Protein AF-A0AAP2HRG0-F1 (afdb_monomer)

Organism: NCBI:txid87883

Structure (mmCIF, N/CA/C/O backbone):
data_AF-A0AAP2HRG0-F1
#
_entry.id   AF-A0AAP2HRG0-F1
#
loop_
_atom_site.group_PDB
_atom_site.id
_atom_site.type_symbol
_atom_site.label_atom_id
_atom_site.label_alt_id
_atom_site.label_comp_id
_atom_site.label_asym_id
_atom_site.label_entity_id
_atom_site.label_seq_id
_atom_site.pdbx_PDB_ins_code
_atom_site.Cartn_x
_atom_site.Cartn_y
_atom_site.Cartn_z
_atom_site.occupancy
_atom_site.B_iso_or_equiv
_atom_site.auth_seq_id
_atom_site.auth_comp_id
_atom_site.auth_asym_id
_atom_site.auth_atom_id
_atom_site.pdbx_PDB_model_num
ATOM 1 N N . MET A 1 1 ? -60.049 24.034 20.991 1.00 39.41 1 MET A N 1
ATOM 2 C CA . MET A 1 1 ? -59.669 22.690 21.468 1.00 39.41 1 MET A CA 1
ATOM 3 C C . MET A 1 1 ? -58.256 22.408 21.000 1.00 39.41 1 MET A C 1
ATOM 5 O O . MET A 1 1 ? -57.971 22.574 19.823 1.00 39.41 1 MET A O 1
ATOM 9 N N . SER A 1 2 ? -57.393 22.103 21.963 1.00 47.28 2 SER A N 1
ATOM 10 C CA . SER A 1 2 ? -55.985 21.721 21.847 1.00 47.28 2 SER A CA 1
ATOM 11 C C . SER A 1 2 ? -55.749 20.594 20.835 1.00 47.28 2 SER A C 1
ATOM 13 O O . SER A 1 2 ? -56.636 19.774 20.650 1.00 47.28 2 SER A O 1
ATOM 15 N N . PHE A 1 3 ? -54.556 20.506 20.242 1.00 48.19 3 PHE A N 1
ATOM 16 C CA . PHE A 1 3 ? -53.562 19.482 20.596 1.00 48.19 3 PHE A CA 1
ATOM 17 C C . PHE A 1 3 ? -52.232 19.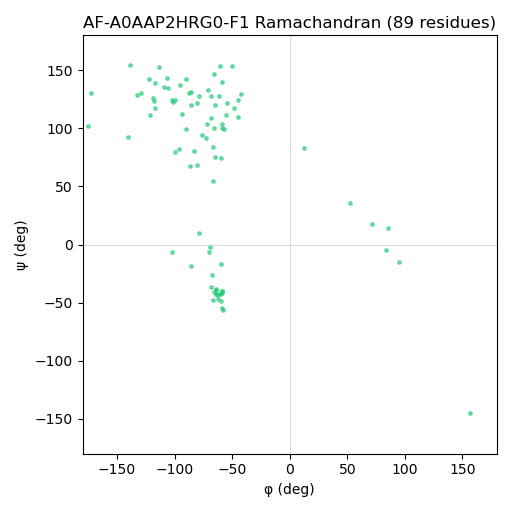751 19.873 1.00 48.19 3 PHE A C 1
ATOM 19 O O . PHE A 1 3 ? -52.173 20.002 18.674 1.00 48.19 3 PHE A O 1
ATOM 26 N N . GLN A 1 4 ? -51.173 19.732 20.676 1.00 50.19 4 GLN A N 1
ATOM 27 C CA . GLN A 1 4 ? -49.767 19.862 20.318 1.00 50.19 4 GLN A CA 1
ATOM 28 C C . GLN A 1 4 ? -49.311 18.750 19.362 1.00 50.19 4 GLN A C 1
ATOM 30 O O . GLN A 1 4 ? -49.780 17.618 19.483 1.00 50.19 4 GLN A O 1
ATOM 35 N N . LYS A 1 5 ? -48.278 19.020 18.557 1.00 54.34 5 LYS A N 1
ATOM 36 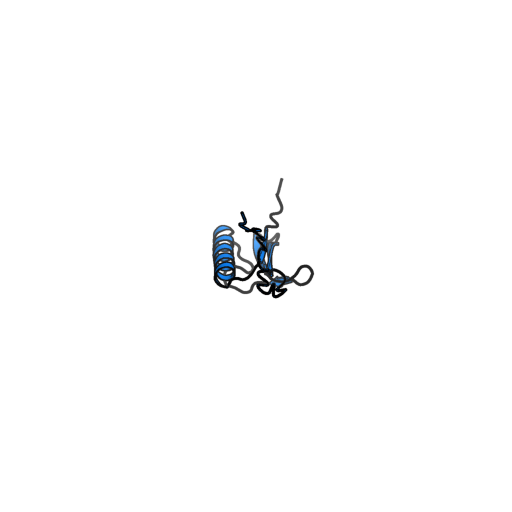C CA . LYS A 1 5 ? -46.968 18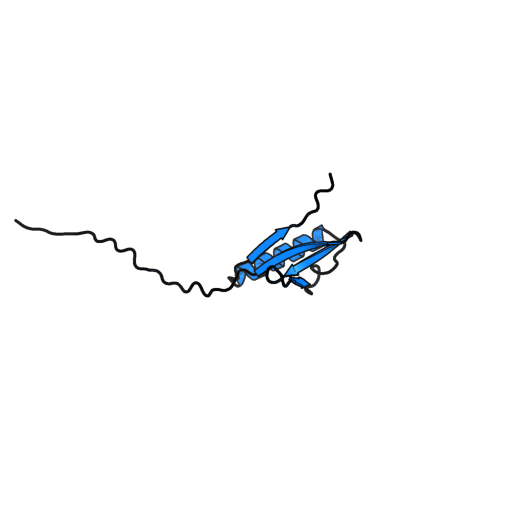.361 18.723 1.00 54.34 5 LYS A CA 1
ATOM 37 C C . LYS A 1 5 ? -45.940 18.939 17.755 1.00 54.34 5 LYS A C 1
ATOM 39 O O . LYS A 1 5 ? -45.894 18.626 16.572 1.00 54.34 5 LYS A O 1
ATOM 44 N N . GLU A 1 6 ? -45.109 19.786 18.337 1.00 53.09 6 GLU A N 1
ATOM 45 C CA . GLU A 1 6 ? -43.756 20.101 17.910 1.00 53.09 6 GLU A CA 1
ATOM 46 C C . GLU A 1 6 ? -42.992 18.793 17.641 1.00 53.09 6 GLU A C 1
ATOM 48 O O . GLU A 1 6 ? -42.827 17.966 18.540 1.00 53.09 6 GLU A O 1
ATOM 53 N N . VAL A 1 7 ? -42.555 18.569 16.400 1.00 58.03 7 VAL A N 1
ATOM 54 C CA . VAL A 1 7 ? -41.590 17.507 16.089 1.00 58.03 7 VAL A CA 1
ATOM 55 C C . VAL A 1 7 ? -40.230 18.170 15.973 1.00 58.03 7 VAL A C 1
ATOM 57 O O . VAL A 1 7 ? -39.721 18.469 14.896 1.00 58.03 7 VAL A O 1
ATOM 60 N N . ASN A 1 8 ? -39.666 18.416 17.148 1.00 50.09 8 ASN A N 1
ATOM 61 C CA . ASN A 1 8 ? -38.265 18.708 17.355 1.00 50.09 8 ASN A CA 1
ATOM 62 C C . ASN A 1 8 ? -37.470 17.439 17.005 1.00 50.09 8 ASN A C 1
ATOM 64 O O . ASN A 1 8 ? -37.181 16.607 17.865 1.00 50.09 8 ASN A O 1
ATOM 68 N N . ARG A 1 9 ? -37.173 17.226 15.716 1.00 46.53 9 ARG A N 1
ATOM 69 C CA . ARG A 1 9 ? -36.248 16.165 15.298 1.00 46.53 9 ARG A CA 1
ATOM 70 C C . ARG A 1 9 ? -34.822 16.675 15.484 1.00 46.53 9 ARG A C 1
ATOM 72 O O . ARG A 1 9 ? -34.100 16.927 14.528 1.00 46.53 9 ARG A O 1
ATOM 79 N N . SER A 1 10 ? -34.455 16.843 16.751 1.00 46.88 10 SER A N 1
ATOM 80 C CA . SER A 1 10 ? -33.068 16.879 17.191 1.00 46.88 10 SER A CA 1
ATOM 81 C C . SER A 1 10 ? -32.436 15.551 16.781 1.00 46.88 10 SER A C 1
ATOM 83 O O . SER A 1 10 ? -32.673 14.520 17.414 1.00 46.88 10 SER A O 1
ATOM 85 N N . TYR A 1 11 ? -31.687 15.545 15.680 1.00 53.50 11 TYR A N 1
ATOM 86 C CA . TYR A 1 11 ? -30.765 14.452 15.408 1.00 53.50 11 TYR A CA 1
ATOM 87 C C . TYR A 1 11 ? -29.701 14.525 16.500 1.00 53.50 11 TYR A C 1
ATOM 89 O O . TYR A 1 11 ? -28.848 15.407 16.493 1.00 53.50 11 TYR A O 1
ATOM 97 N N . ARG A 1 12 ? -29.859 13.655 17.504 1.00 48.38 12 ARG A N 1
ATOM 98 C CA . ARG A 1 12 ? -28.873 13.400 18.552 1.00 48.38 12 ARG A CA 1
ATOM 99 C C . ARG A 1 12 ? -27.504 13.256 17.903 1.00 48.38 12 ARG A C 1
ATOM 101 O O . ARG A 1 12 ? -27.334 12.400 17.038 1.00 48.38 12 ARG A O 1
ATOM 108 N N . SER A 1 13 ? -26.574 14.078 18.369 1.00 53.69 13 SER A N 1
ATOM 109 C CA . SER A 1 13 ? -25.141 13.936 18.190 1.00 53.69 13 SER A CA 1
ATOM 110 C C . SER A 1 13 ? -24.738 12.486 18.439 1.00 53.69 13 SER A C 1
ATOM 112 O O . SER A 1 13 ? -24.790 12.001 19.567 1.00 53.69 13 SER A O 1
ATOM 114 N N . THR A 1 14 ? -24.363 11.775 17.382 1.00 55.81 14 THR A N 1
ATOM 115 C CA . THR A 1 14 ? -23.477 10.623 17.508 1.00 55.81 14 THR A CA 1
ATOM 116 C C . THR A 1 14 ? -22.065 11.176 17.542 1.00 55.81 14 THR A C 1
ATOM 118 O O . THR A 1 14 ? -21.371 11.245 16.532 1.00 55.81 14 THR A O 1
ATOM 121 N N . GLU A 1 15 ? -21.689 11.637 18.730 1.00 58.28 15 GLU A N 1
ATOM 122 C CA . GLU A 1 15 ? -20.313 11.651 19.204 1.00 58.28 15 GLU A CA 1
ATOM 123 C C . GLU A 1 15 ? -19.810 10.198 19.228 1.00 58.28 15 GLU A C 1
ATOM 125 O O . GLU A 1 15 ? -19.718 9.567 20.275 1.00 58.28 15 GLU A O 1
ATOM 130 N N . GLU A 1 16 ? -19.532 9.631 18.058 1.00 55.34 16 GLU A N 1
ATOM 131 C CA . GLU A 1 16 ? -18.731 8.417 17.941 1.00 55.34 16 GLU A CA 1
ATOM 132 C C . GLU A 1 16 ? -17.316 8.892 17.658 1.00 55.34 16 GLU A C 1
ATOM 134 O O . GLU A 1 16 ? -16.924 9.048 16.509 1.00 55.34 16 GLU A O 1
ATOM 139 N N . ILE A 1 17 ? -16.633 9.253 18.747 1.00 57.38 17 ILE A N 1
ATOM 140 C CA . ILE A 1 17 ? -15.180 9.284 18.927 1.00 57.38 17 ILE A CA 1
ATOM 141 C C . ILE A 1 17 ? -14.440 9.122 17.593 1.00 57.38 17 ILE A C 1
ATOM 143 O O . ILE A 1 17 ? -13.982 8.032 17.244 1.00 57.38 17 ILE A O 1
ATOM 147 N N . GLU A 1 18 ? -14.291 10.227 16.862 1.00 55.12 18 GLU A N 1
ATOM 148 C CA . GLU A 1 18 ? -13.213 10.385 15.895 1.00 55.12 18 GLU A CA 1
ATOM 149 C C . GLU A 1 18 ? -11.928 10.384 16.722 1.00 55.12 18 GLU A C 1
ATOM 151 O O . GLU A 1 18 ? -11.343 11.418 17.043 1.00 55.12 18 GLU A O 1
ATOM 156 N N . SER A 1 19 ? -11.527 9.197 17.177 1.00 49.19 19 SER A N 1
ATOM 157 C CA . SER A 1 19 ? -10.181 8.973 17.651 1.00 49.19 19 SER A CA 1
ATOM 158 C C . SER A 1 19 ? -9.342 9.401 16.466 1.00 49.19 19 SER A C 1
ATOM 160 O O . SER A 1 19 ? -9.463 8.799 15.401 1.00 49.19 19 SER A O 1
ATOM 162 N N . ALA A 1 20 ? -8.619 10.510 16.615 1.00 54.44 20 ALA A N 1
ATOM 163 C CA . ALA A 1 20 ? -7.817 11.160 15.589 1.00 54.44 20 ALA A CA 1
ATOM 164 C C . ALA A 1 20 ? -6.628 10.268 15.187 1.00 54.44 20 ALA A C 1
ATOM 166 O O . ALA A 1 20 ? -5.462 10.645 15.279 1.00 54.44 20 ALA A O 1
ATOM 167 N N . HIS A 1 21 ? -6.920 9.035 14.790 1.00 59.78 21 HIS A N 1
ATOM 168 C CA . HIS A 1 21 ? -6.037 8.157 14.077 1.00 59.78 21 HIS A CA 1
ATOM 169 C C . HIS A 1 21 ? -5.975 8.732 12.676 1.00 59.78 21 HIS A C 1
ATOM 171 O O . HIS A 1 21 ? -6.820 8.461 11.826 1.00 59.78 21 HIS A O 1
ATOM 177 N N . GLU A 1 22 ? -4.981 9.596 12.480 1.00 74.81 22 GLU A N 1
ATOM 178 C CA . GLU A 1 22 ? -4.548 9.995 11.150 1.00 74.81 22 GLU A CA 1
ATOM 179 C C . GLU A 1 22 ? -4.513 8.744 10.263 1.00 74.81 22 GLU A C 1
ATOM 181 O O . GLU A 1 22 ? -3.954 7.722 10.690 1.00 74.81 22 GLU A O 1
ATOM 186 N N . PRO A 1 23 ? -5.134 8.789 9.073 1.00 82.44 23 PRO A N 1
ATOM 187 C CA . PRO A 1 23 ? -5.216 7.616 8.228 1.00 82.44 23 PRO A CA 1
ATOM 188 C C . PRO A 1 23 ? -3.804 7.130 7.902 1.00 82.44 23 PRO A C 1
ATOM 190 O O . PRO A 1 23 ? -2.899 7.929 7.661 1.00 82.44 23 PRO A O 1
ATOM 193 N N . LEU A 1 24 ? -3.598 5.816 7.896 1.00 86.94 24 LEU A N 1
ATOM 194 C CA . LEU A 1 24 ? -2.319 5.244 7.495 1.00 86.94 24 LEU A CA 1
ATOM 195 C C . LEU A 1 24 ? -2.093 5.557 6.014 1.00 86.94 24 LEU A C 1
ATOM 197 O O . LEU A 1 24 ? -2.878 5.152 5.159 1.00 86.94 24 LEU A O 1
ATOM 201 N N . HIS A 1 25 ? -1.025 6.272 5.688 1.00 89.81 25 HIS A N 1
ATOM 202 C CA . HIS A 1 25 ? -0.684 6.525 4.300 1.00 89.81 25 HIS A CA 1
ATOM 203 C C . HIS A 1 25 ? 0.136 5.363 3.757 1.00 89.81 25 HIS A C 1
ATOM 205 O O . HIS A 1 25 ? 1.124 4.943 4.358 1.00 89.81 25 HIS A O 1
ATOM 211 N N . LEU A 1 26 ? -0.272 4.873 2.595 1.00 89.88 26 LEU A N 1
ATOM 212 C CA . LEU A 1 26 ? 0.365 3.799 1.855 1.00 89.88 26 LEU A CA 1
ATOM 213 C C . LEU A 1 26 ? 0.803 4.351 0.506 1.00 89.88 26 LEU A C 1
ATOM 215 O O . LEU A 1 26 ? -0.004 4.930 -0.218 1.00 89.88 26 LEU A O 1
ATOM 219 N N . GLN A 1 27 ? 2.076 4.185 0.174 1.00 90.06 27 GLN A N 1
ATOM 220 C CA . GLN A 1 27 ? 2.659 4.682 -1.065 1.00 90.06 27 GLN A CA 1
ATOM 221 C C . GLN A 1 27 ? 3.424 3.573 -1.777 1.00 90.06 27 GLN A C 1
ATOM 223 O O . GLN A 1 27 ? 4.268 2.914 -1.174 1.00 90.06 27 GLN A O 1
ATOM 228 N N . VAL A 1 28 ? 3.158 3.391 -3.069 1.00 89.06 28 VAL A N 1
ATOM 229 C CA . VAL A 1 28 ? 3.949 2.494 -3.919 1.00 89.06 28 VAL A CA 1
ATOM 230 C C . VAL A 1 28 ? 5.162 3.245 -4.459 1.00 89.06 28 VAL A C 1
ATOM 232 O O . VAL A 1 28 ? 5.025 4.239 -5.160 1.00 89.06 28 VAL A O 1
ATOM 235 N N . ASP A 1 29 ? 6.355 2.759 -4.142 1.00 86.12 29 ASP A N 1
ATOM 236 C CA . ASP A 1 29 ? 7.625 3.234 -4.679 1.00 86.12 29 ASP A CA 1
ATOM 237 C C . ASP A 1 29 ? 8.096 2.263 -5.764 1.00 86.12 29 ASP A C 1
ATOM 239 O O . ASP A 1 29 ? 8.244 1.061 -5.522 1.00 86.12 29 ASP A O 1
ATOM 243 N N . TRP A 1 30 ? 8.313 2.780 -6.970 1.00 83.81 30 TRP A N 1
ATOM 244 C CA . TRP A 1 30 ? 8.926 2.020 -8.050 1.00 83.81 30 TRP A CA 1
ATOM 245 C C . TRP A 1 30 ? 10.390 2.418 -8.199 1.00 83.81 30 TRP A C 1
ATOM 247 O O . TRP A 1 30 ? 10.724 3.585 -8.410 1.00 83.81 30 TRP A O 1
ATOM 257 N N . HIS A 1 31 ? 11.273 1.429 -8.123 1.00 81.31 31 HIS A N 1
ATOM 258 C CA . HIS A 1 31 ? 12.699 1.618 -8.321 1.00 81.31 31 HIS A CA 1
ATOM 259 C C . HIS A 1 31 ? 13.063 1.423 -9.802 1.00 81.31 31 HIS A C 1
ATOM 261 O O . HIS A 1 31 ? 12.583 0.472 -10.424 1.00 81.31 31 HIS A O 1
ATOM 267 N N . PRO A 1 32 ? 14.006 2.212 -10.357 1.00 78.62 32 PRO A N 1
ATOM 268 C CA . PRO A 1 32 ? 14.467 2.069 -11.745 1.00 78.62 32 PRO A CA 1
ATOM 269 C C . PRO A 1 32 ? 15.078 0.691 -12.047 1.00 78.62 32 PRO A C 1
ATOM 271 O O . PRO A 1 32 ? 15.180 0.291 -13.202 1.00 78.62 32 PRO A O 1
ATOM 274 N N . SER A 1 33 ? 15.437 -0.060 -11.007 1.00 78.31 33 SER A N 1
ATOM 275 C CA . SER A 1 33 ? 15.857 -1.461 -11.065 1.00 78.31 33 SER A CA 1
ATOM 276 C C . SER A 1 33 ? 14.727 -2.442 -11.419 1.00 78.31 33 SER A C 1
ATOM 278 O O . SER A 1 33 ? 14.979 -3.642 -11.465 1.00 78.31 33 SER A O 1
ATOM 280 N N . GLY A 1 34 ? 13.489 -1.965 -11.604 1.00 78.38 34 GLY A N 1
ATOM 281 C CA . GLY A 1 34 ? 12.312 -2.786 -11.907 1.00 78.38 34 GLY A CA 1
ATOM 282 C C . GLY A 1 34 ? 11.607 -3.370 -10.681 1.00 78.38 34 GLY A C 1
ATOM 283 O O . GLY A 1 34 ? 10.801 -4.277 -10.834 1.00 78.38 34 GLY A O 1
ATOM 284 N N . ARG A 1 35 ? 11.903 -2.876 -9.472 1.00 84.00 35 ARG A N 1
ATOM 285 C CA . ARG A 1 35 ? 11.341 -3.403 -8.217 1.00 84.00 35 ARG A CA 1
ATOM 286 C C . ARG A 1 35 ? 10.292 -2.469 -7.632 1.00 84.00 35 ARG A C 1
ATOM 288 O O . ARG A 1 35 ? 10.475 -1.255 -7.659 1.00 84.00 35 ARG A O 1
ATOM 295 N N . TYR A 1 36 ? 9.254 -3.047 -7.045 1.00 85.25 36 TYR A N 1
ATOM 296 C CA . TYR A 1 36 ? 8.174 -2.362 -6.349 1.00 85.25 36 TYR A CA 1
ATOM 297 C C . TYR A 1 36 ? 8.315 -2.528 -4.838 1.00 85.25 36 TYR A C 1
ATOM 299 O O . TYR A 1 36 ? 8.560 -3.629 -4.335 1.00 85.25 36 TYR A O 1
ATOM 307 N N . THR A 1 37 ? 8.137 -1.430 -4.113 1.00 88.19 37 THR A N 1
ATOM 308 C CA . THR A 1 37 ? 8.169 -1.400 -2.652 1.00 88.19 37 THR A CA 1
ATOM 309 C C . THR A 1 37 ? 6.972 -0.612 -2.145 1.00 88.19 37 THR A C 1
ATOM 311 O O . THR A 1 37 ? 6.740 0.515 -2.567 1.00 88.19 37 THR A O 1
ATOM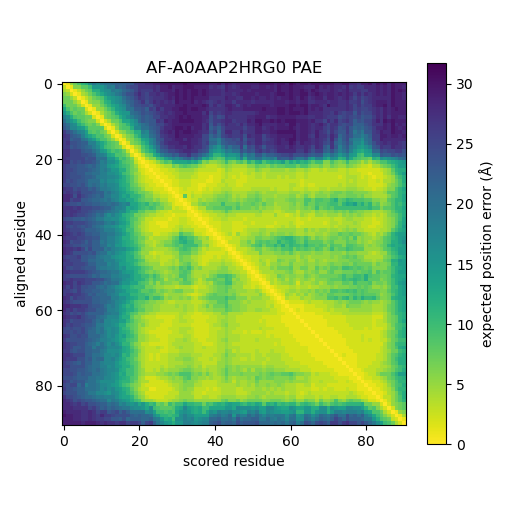 314 N N . LEU A 1 38 ? 6.211 -1.179 -1.218 1.00 89.00 38 LEU A N 1
ATOM 315 C CA . LEU A 1 38 ? 5.162 -0.471 -0.505 1.00 89.00 38 LEU A CA 1
ATOM 316 C C . LEU A 1 38 ? 5.779 0.210 0.716 1.00 89.00 38 LEU A C 1
ATOM 318 O O . LEU A 1 38 ? 6.491 -0.411 1.506 1.00 89.00 38 LEU A O 1
ATOM 322 N N . LYS A 1 39 ? 5.485 1.490 0.883 1.00 89.69 39 LYS A N 1
ATOM 323 C CA . LYS A 1 39 ? 5.826 2.277 2.063 1.00 89.69 39 LYS A CA 1
ATOM 324 C C . LYS A 1 39 ? 4.553 2.564 2.839 1.00 89.69 39 LYS A C 1
ATOM 326 O O . LYS A 1 39 ? 3.548 2.943 2.247 1.00 89.69 39 LYS A O 1
ATOM 331 N N . GLU A 1 40 ? 4.602 2.411 4.153 1.00 89.44 40 GLU A N 1
ATOM 332 C CA . GLU A 1 40 ? 3.503 2.737 5.058 1.00 89.44 40 GLU A CA 1
ATOM 333 C C . GLU A 1 40 ? 3.953 3.761 6.102 1.00 89.44 40 GLU A C 1
ATOM 335 O O . GLU A 1 40 ? 5.097 3.747 6.566 1.00 89.44 40 GLU A O 1
ATOM 340 N N . GLY A 1 41 ? 3.079 4.697 6.462 1.00 86.88 41 GLY A N 1
ATOM 341 C CA . GLY A 1 41 ? 3.390 5.688 7.484 1.00 86.88 41 GLY A CA 1
ATOM 342 C C . GLY A 1 41 ? 2.560 6.953 7.375 1.00 86.88 41 GLY A C 1
ATOM 343 O O . GLY A 1 41 ? 1.383 6.919 7.030 1.00 86.88 41 GLY A O 1
ATOM 344 N N . LYS A 1 42 ? 3.186 8.080 7.710 1.00 82.06 42 LYS A N 1
ATOM 345 C CA . LYS A 1 42 ? 2.586 9.414 7.615 1.00 82.06 42 LYS A CA 1
ATOM 346 C C . LYS A 1 42 ? 3.312 10.221 6.541 1.00 82.06 42 LYS A C 1
ATOM 348 O O . LYS A 1 42 ? 4.504 9.992 6.319 1.00 82.06 42 LYS A O 1
ATOM 353 N N . PRO A 1 43 ? 2.656 11.199 5.901 1.00 75.94 43 PRO A N 1
ATOM 354 C CA . PRO A 1 43 ? 3.334 12.124 5.003 1.00 75.94 43 PRO A CA 1
ATOM 355 C C . PRO A 1 43 ? 4.509 12.789 5.735 1.00 75.94 43 PRO A C 1
ATOM 357 O O . PRO A 1 43 ? 4.348 13.380 6.798 1.00 75.94 43 PRO A O 1
ATOM 360 N N . GLY A 1 44 ? 5.718 12.630 5.192 1.00 78.38 44 GLY A N 1
ATOM 361 C CA . GLY A 1 44 ? 6.966 13.110 5.802 1.00 78.38 44 GLY A CA 1
ATOM 362 C C . GLY A 1 44 ? 7.719 12.072 6.643 1.00 78.38 44 GLY A C 1
ATOM 363 O O . GLY A 1 44 ? 8.907 12.255 6.899 1.00 78.38 44 GLY A O 1
ATOM 364 N N . ARG A 1 45 ? 7.087 10.950 7.015 1.00 81.19 45 ARG A N 1
ATOM 365 C CA . ARG A 1 45 ? 7.742 9.808 7.665 1.00 81.19 45 ARG A CA 1
ATOM 366 C C . ARG A 1 45 ? 7.193 8.489 7.128 1.00 81.19 45 ARG A C 1
ATOM 368 O O . ARG A 1 45 ? 6.230 7.927 7.651 1.00 81.19 45 ARG A O 1
ATOM 375 N N . TRP A 1 46 ? 7.872 7.993 6.105 1.00 85.00 46 TRP A N 1
ATOM 376 C CA . TRP A 1 46 ? 7.585 6.723 5.453 1.00 85.00 46 TRP A CA 1
ATOM 377 C C . TRP A 1 46 ? 8.456 5.614 6.037 1.00 85.00 46 TRP A C 1
ATOM 379 O O . TRP A 1 46 ? 9.648 5.825 6.264 1.00 85.00 46 TRP A O 1
ATOM 389 N N . SER A 1 47 ? 7.865 4.446 6.273 1.00 85.88 47 SER A N 1
ATOM 390 C CA . SER A 1 47 ? 8.582 3.222 6.634 1.00 85.88 47 SER A CA 1
ATOM 391 C C . SER A 1 47 ? 8.373 2.182 5.544 1.00 85.88 47 SER A C 1
ATOM 393 O O . SER A 1 47 ? 7.270 2.043 5.021 1.00 85.88 47 SER A O 1
ATOM 395 N N . ASP A 1 48 ? 9.421 1.444 5.197 1.00 84.88 48 ASP A N 1
ATOM 396 C CA . ASP A 1 48 ? 9.311 0.365 4.218 1.00 84.88 48 ASP A CA 1
ATOM 397 C C . ASP A 1 48 ? 8.469 -0.770 4.815 1.00 84.88 48 ASP A C 1
ATOM 399 O O . ASP A 1 48 ? 8.758 -1.257 5.915 1.00 84.88 48 ASP A O 1
ATOM 403 N N . CYS A 1 49 ? 7.438 -1.206 4.093 1.00 82.06 49 CYS A N 1
ATOM 404 C CA . CYS A 1 49 ? 6.615 -2.330 4.511 1.00 82.06 49 CYS A CA 1
ATOM 405 C C . CYS A 1 49 ? 7.435 -3.613 4.335 1.00 82.06 49 CYS A C 1
ATOM 407 O O . CYS A 1 49 ? 7.641 -4.087 3.220 1.00 82.06 49 CYS A O 1
ATOM 409 N N . ARG A 1 50 ? 7.943 -4.177 5.437 1.00 79.00 50 ARG A N 1
ATOM 410 C CA . ARG A 1 50 ? 8.773 -5.401 5.418 1.00 79.00 50 ARG A CA 1
ATOM 411 C C . ARG A 1 50 ? 7.966 -6.693 5.263 1.00 79.00 50 ARG A C 1
ATOM 413 O O . ARG A 1 50 ? 8.512 -7.780 5.444 1.00 79.00 50 ARG A O 1
ATOM 420 N N . GLU A 1 51 ? 6.676 -6.586 4.970 1.00 79.81 51 GLU A N 1
ATOM 421 C CA . GLU A 1 51 ? 5.823 -7.740 4.712 1.00 79.81 51 GLU A CA 1
ATOM 422 C C . GLU A 1 51 ? 6.263 -8.450 3.418 1.00 79.81 51 GLU A C 1
ATOM 424 O O . GLU A 1 51 ? 6.750 -7.831 2.465 1.00 79.81 51 GLU A O 1
ATOM 429 N N . ALA A 1 52 ? 6.121 -9.775 3.385 1.00 76.19 52 ALA A N 1
ATOM 430 C CA . ALA A 1 52 ? 6.572 -10.576 2.253 1.00 76.19 52 ALA A CA 1
ATOM 431 C C . ALA A 1 52 ? 5.826 -10.183 0.965 1.00 76.19 52 ALA A C 1
ATOM 433 O O . ALA A 1 52 ? 4.599 -10.155 0.929 1.00 76.19 52 ALA A O 1
ATOM 434 N N . GLY A 1 53 ? 6.576 -9.885 -0.100 1.00 76.81 53 GLY A N 1
ATOM 435 C CA . GLY A 1 53 ? 6.021 -9.461 -1.390 1.00 76.81 53 GLY A CA 1
ATOM 436 C C . GLY A 1 53 ? 5.681 -7.969 -1.493 1.00 76.81 53 GLY A C 1
ATOM 437 O O . GLY A 1 53 ? 5.349 -7.522 -2.588 1.00 76.81 53 GLY A O 1
ATOM 438 N N . LEU A 1 54 ? 5.815 -7.202 -0.402 1.00 81.56 54 LEU A N 1
ATOM 439 C CA . LEU A 1 54 ? 5.630 -5.744 -0.364 1.00 81.56 54 LEU A CA 1
ATOM 440 C C . LEU A 1 54 ? 6.947 -4.962 -0.344 1.00 81.56 54 LEU A C 1
ATOM 442 O O . LEU A 1 54 ? 6.931 -3.743 -0.476 1.00 81.56 54 LEU A O 1
ATOM 446 N N . PHE A 1 55 ? 8.087 -5.644 -0.238 1.00 84.06 55 PHE A N 1
ATOM 447 C CA . PHE A 1 55 ? 9.409 -5.030 -0.271 1.00 84.06 55 PHE A CA 1
ATOM 448 C C . PHE A 1 55 ? 10.230 -5.541 -1.451 1.00 84.06 55 PHE A C 1
ATOM 450 O O . PHE A 1 55 ? 10.484 -6.743 -1.548 1.00 84.06 55 PHE A O 1
ATOM 457 N N . ALA A 1 56 ? 10.696 -4.622 -2.303 1.00 77.94 56 ALA A N 1
ATOM 458 C CA . ALA A 1 56 ? 11.626 -4.895 -3.395 1.00 77.94 56 ALA A CA 1
ATOM 459 C C . ALA A 1 56 ? 11.194 -6.043 -4.337 1.00 77.94 56 ALA A C 1
ATOM 461 O O . ALA A 1 56 ? 12.045 -6.782 -4.836 1.00 77.94 56 ALA A O 1
ATOM 462 N N . ASN A 1 57 ? 9.890 -6.181 -4.585 1.00 80.62 57 ASN A N 1
ATOM 463 C CA . ASN A 1 57 ? 9.322 -7.240 -5.415 1.00 80.62 57 ASN A CA 1
ATOM 464 C C . ASN A 1 57 ? 9.500 -6.910 -6.905 1.00 80.62 57 ASN A C 1
ATOM 466 O O . ASN A 1 57 ? 9.165 -5.804 -7.325 1.00 80.62 57 ASN A O 1
ATOM 470 N N . ASP A 1 58 ? 10.053 -7.825 -7.699 1.00 82.38 58 ASP A N 1
ATOM 471 C CA . ASP A 1 58 ? 10.241 -7.627 -9.142 1.00 82.38 58 ASP A CA 1
ATOM 472 C C . ASP A 1 58 ? 9.011 -8.017 -9.977 1.00 82.38 58 ASP A C 1
ATOM 474 O O . ASP A 1 58 ? 8.853 -7.529 -11.097 1.00 82.38 58 ASP A O 1
ATOM 478 N N . ASP A 1 59 ? 8.090 -8.810 -9.420 1.00 84.88 59 ASP A N 1
ATOM 479 C CA . ASP A 1 59 ? 6.840 -9.158 -10.088 1.00 84.88 59 ASP A CA 1
ATOM 480 C C . ASP A 1 59 ? 5.715 -8.194 -9.685 1.00 84.88 59 ASP A C 1
ATOM 482 O O . ASP A 1 59 ? 5.229 -8.169 -8.548 1.00 84.88 59 ASP A O 1
ATOM 486 N N . LYS A 1 60 ? 5.267 -7.388 -10.654 1.00 82.81 60 LYS A N 1
ATOM 487 C CA . LYS A 1 60 ? 4.182 -6.417 -10.460 1.00 82.81 60 LYS A CA 1
ATOM 488 C C . LYS A 1 60 ? 2.881 -7.103 -10.017 1.00 82.81 60 LYS A C 1
ATOM 490 O O . LYS A 1 60 ? 2.163 -6.570 -9.174 1.00 82.81 60 LYS A O 1
ATOM 495 N N . GLY A 1 61 ? 2.546 -8.262 -10.583 1.00 85.19 61 GLY A N 1
ATOM 496 C CA . GLY A 1 61 ? 1.292 -8.960 -10.294 1.00 85.19 61 GLY A CA 1
ATOM 497 C C . GLY A 1 61 ? 1.232 -9.472 -8.855 1.00 85.19 61 GLY A C 1
ATOM 498 O O . GLY A 1 61 ? 0.246 -9.240 -8.153 1.00 85.19 61 GLY A O 1
ATOM 499 N N . GLU A 1 62 ? 2.298 -10.124 -8.404 1.00 86.62 62 GLU A N 1
ATOM 500 C CA . GLU A 1 62 ? 2.505 -10.580 -7.029 1.00 86.62 62 GLU A CA 1
ATOM 501 C C . GLU A 1 62 ? 2.515 -9.398 -6.056 1.00 86.62 62 GLU A C 1
ATOM 503 O O . GLU A 1 62 ? 1.857 -9.462 -5.015 1.00 86.62 62 GLU A O 1
ATOM 508 N N . PHE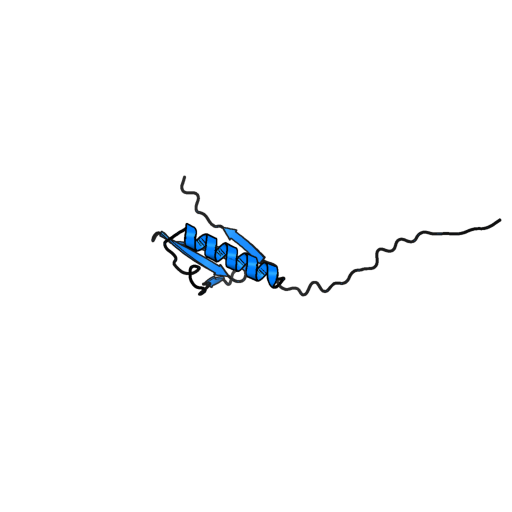 A 1 63 ? 3.180 -8.294 -6.418 1.00 88.00 63 PHE A N 1
ATOM 509 C CA . PHE A 1 63 ? 3.215 -7.081 -5.604 1.00 88.00 63 PHE A CA 1
ATOM 510 C C . PHE A 1 63 ? 1.810 -6.531 -5.343 1.00 88.00 63 PHE A C 1
ATOM 512 O O . PHE A 1 63 ? 1.396 -6.434 -4.190 1.00 88.00 63 PHE A O 1
ATOM 519 N N . TYR A 1 64 ? 1.018 -6.238 -6.382 1.00 87.75 64 TYR A N 1
ATOM 520 C CA . TYR A 1 64 ? -0.329 -5.687 -6.171 1.00 87.75 64 TYR A CA 1
ATOM 521 C C . TYR A 1 64 ? -1.291 -6.690 -5.524 1.00 87.75 64 TYR A C 1
ATOM 523 O O . TYR A 1 64 ? -2.207 -6.281 -4.811 1.00 87.75 64 TYR A O 1
ATOM 531 N N . ARG A 1 65 ? -1.082 -8.003 -5.697 1.00 89.81 65 AR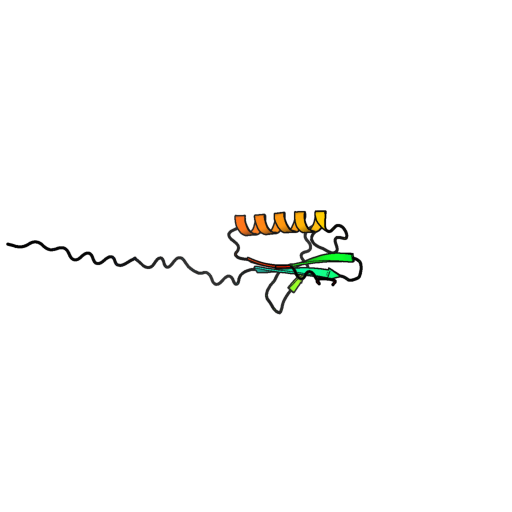G A N 1
ATOM 532 C CA . ARG A 1 65 ? -1.819 -9.022 -4.931 1.00 89.81 65 ARG A CA 1
ATOM 533 C C . ARG A 1 65 ? -1.508 -8.941 -3.439 1.00 89.81 65 ARG A C 1
ATOM 535 O O . ARG A 1 65 ? -2.430 -9.043 -2.630 1.00 89.81 65 ARG A O 1
ATOM 542 N N . ALA A 1 66 ? -0.241 -8.763 -3.072 1.00 88.75 66 ALA A N 1
ATOM 543 C CA . ALA A 1 66 ? 0.158 -8.551 -1.685 1.00 88.75 66 ALA A CA 1
ATOM 544 C C . ALA A 1 66 ? -0.392 -7.218 -1.148 1.00 88.75 66 ALA A C 1
ATOM 546 O O . ALA A 1 66 ? -0.944 -7.191 -0.050 1.00 88.75 66 ALA A O 1
ATOM 547 N N . VAL A 1 67 ? -0.365 -6.145 -1.952 1.00 89.75 67 VAL A N 1
ATOM 548 C CA . VAL A 1 67 ? -0.945 -4.842 -1.577 1.00 89.75 67 VAL A CA 1
ATOM 549 C C . VAL A 1 67 ? -2.437 -4.988 -1.305 1.00 89.75 67 VAL A C 1
ATOM 551 O O . VAL A 1 67 ? -2.907 -4.580 -0.250 1.00 89.75 67 VAL A O 1
ATOM 554 N N . ALA A 1 68 ? -3.188 -5.632 -2.201 1.00 89.62 68 ALA A N 1
ATOM 555 C CA . ALA A 1 68 ? -4.620 -5.844 -2.020 1.00 89.62 68 ALA A CA 1
ATOM 556 C C . ALA A 1 68 ? -4.937 -6.626 -0.733 1.00 89.62 68 ALA A C 1
ATOM 558 O O . ALA A 1 68 ? -5.880 -6.278 -0.025 1.00 89.62 68 ALA A O 1
ATOM 559 N N . LYS A 1 69 ? -4.131 -7.643 -0.392 1.00 90.75 69 LYS A N 1
ATOM 560 C CA 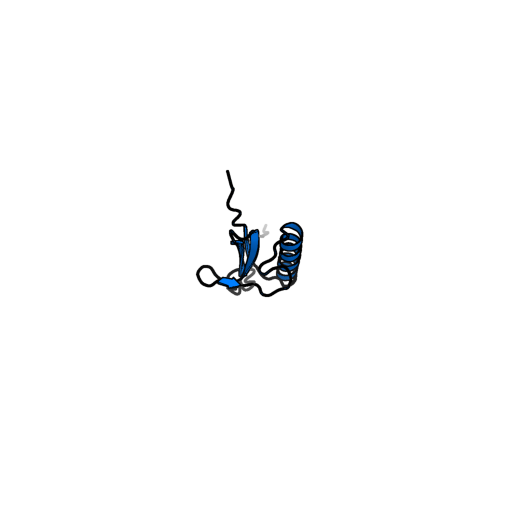. LYS A 1 69 ? -4.262 -8.372 0.882 1.00 90.75 69 LYS A CA 1
ATOM 561 C C . LYS A 1 69 ? -4.009 -7.466 2.086 1.00 90.75 69 LYS A C 1
ATOM 563 O O . LYS A 1 69 ? -4.784 -7.518 3.036 1.00 90.75 69 LYS A O 1
ATOM 568 N N . ARG A 1 70 ? -2.979 -6.617 2.030 1.00 88.31 70 ARG A N 1
ATOM 569 C CA . ARG A 1 70 ? -2.668 -5.644 3.085 1.00 88.31 70 ARG A CA 1
ATOM 570 C C . ARG A 1 70 ? -3.801 -4.635 3.274 1.00 88.31 70 ARG A C 1
ATOM 572 O O . ARG A 1 70 ? -4.243 -4.430 4.397 1.00 88.31 70 ARG A O 1
ATOM 579 N N . LEU A 1 71 ? -4.320 -4.064 2.184 1.00 88.75 71 LEU A N 1
ATOM 580 C CA . LEU A 1 71 ? -5.460 -3.137 2.214 1.00 88.75 71 LEU A CA 1
ATOM 581 C C . LEU A 1 71 ? -6.717 -3.798 2.792 1.00 88.75 71 LEU A C 1
ATOM 583 O O . LEU A 1 71 ? -7.411 -3.198 3.608 1.00 88.75 71 LEU A O 1
ATOM 587 N N . ALA A 1 72 ? -6.995 -5.044 2.399 1.00 90.62 72 ALA A N 1
ATOM 588 C CA . ALA A 1 72 ? -8.112 -5.809 2.943 1.00 90.62 72 ALA A CA 1
ATOM 589 C C . ALA A 1 72 ? -7.941 -6.097 4.444 1.00 90.62 72 ALA A C 1
ATOM 591 O O . ALA A 1 72 ? -8.922 -6.035 5.180 1.00 90.62 72 ALA A O 1
ATOM 592 N N . GLY A 1 73 ? -6.712 -6.377 4.896 1.00 89.38 73 GLY A N 1
ATOM 593 C CA . GLY A 1 73 ? -6.375 -6.522 6.314 1.00 89.38 73 GLY A CA 1
ATOM 594 C C . GLY A 1 73 ? -6.687 -5.251 7.098 1.00 89.38 73 GLY A C 1
ATOM 595 O O . GLY A 1 73 ? -7.516 -5.284 8.002 1.00 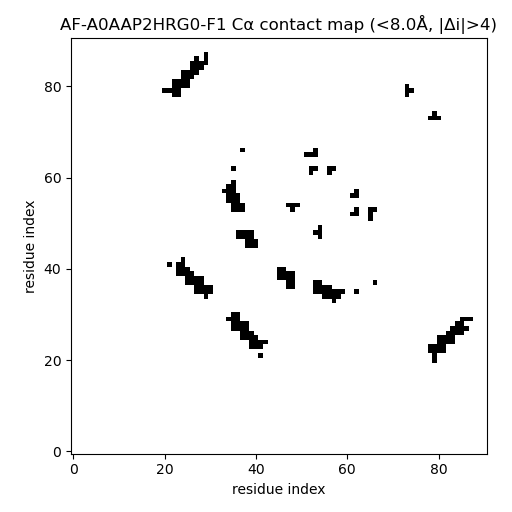89.38 73 GLY A O 1
ATOM 596 N N . LEU A 1 74 ? -6.146 -4.116 6.650 1.00 87.62 74 LEU A N 1
ATOM 597 C CA . LEU A 1 74 ? -6.369 -2.813 7.283 1.00 87.62 74 LEU A CA 1
ATOM 598 C C . LEU A 1 74 ? -7.855 -2.431 7.329 1.00 87.62 74 LEU A C 1
ATOM 600 O O . LEU A 1 74 ? -8.340 -1.951 8.351 1.00 87.62 74 LEU A O 1
ATOM 604 N N . ALA A 1 75 ? -8.598 -2.688 6.249 1.00 86.75 75 ALA A N 1
ATOM 605 C CA . ALA A 1 75 ? -10.039 -2.449 6.208 1.00 86.75 75 ALA A CA 1
ATOM 606 C C . ALA A 1 75 ? -10.808 -3.333 7.206 1.00 86.75 75 ALA A C 1
ATOM 608 O O . ALA A 1 75 ? -11.756 -2.867 7.834 1.00 86.75 75 ALA A O 1
ATOM 609 N N . ASN A 1 76 ? -10.404 -4.597 7.368 1.00 89.44 76 ASN A N 1
ATOM 610 C CA . ASN A 1 76 ? -11.004 -5.525 8.332 1.00 89.44 76 ASN A CA 1
ATOM 611 C C . ASN A 1 76 ? -10.696 -5.112 9.781 1.00 89.44 76 ASN A C 1
ATOM 613 O O . ASN A 1 76 ? -11.563 -5.175 10.646 1.00 89.44 76 ASN A O 1
ATOM 617 N N . GLU A 1 77 ? -9.492 -4.596 10.023 1.00 85.19 77 GLU A N 1
ATOM 618 C CA . GLU A 1 77 ? -9.076 -4.024 11.308 1.00 85.19 77 GLU A CA 1
ATOM 619 C C . GLU A 1 77 ? -9.765 -2.682 11.629 1.00 85.19 77 GLU A C 1
ATOM 621 O O . GLU A 1 77 ? -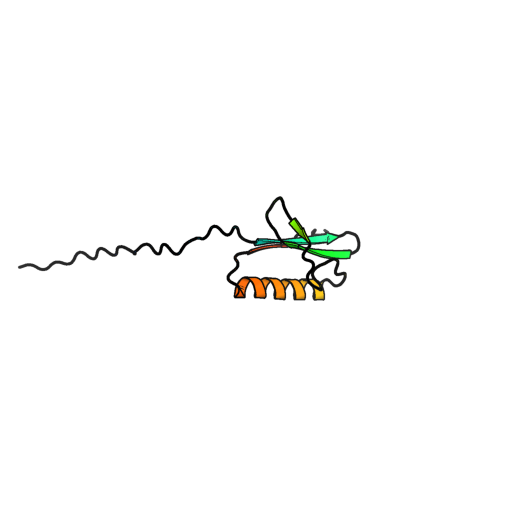9.593 -2.148 12.724 1.00 85.19 77 GLU A O 1
ATOM 626 N N . GLY A 1 78 ? -10.546 -2.123 10.695 1.00 86.50 78 GLY A N 1
ATOM 627 C CA . GLY A 1 78 ? -11.187 -0.815 10.848 1.00 86.50 78 GLY A CA 1
ATOM 628 C C . GLY A 1 78 ? -10.203 0.357 10.771 1.00 86.50 78 GLY A C 1
ATOM 629 O O . GLY A 1 78 ? -10.523 1.466 11.198 1.00 86.50 78 GLY A O 1
ATOM 630 N N . VAL A 1 79 ? -8.998 0.131 10.239 1.00 85.12 79 VAL A N 1
ATOM 631 C CA . VAL A 1 79 ? -7.973 1.163 10.076 1.00 85.12 79 VAL A CA 1
ATOM 632 C C . VAL A 1 79 ? -8.288 1.985 8.832 1.00 85.12 79 VAL A C 1
ATOM 634 O O . VAL A 1 79 ? -8.348 1.466 7.718 1.00 85.12 79 VAL A O 1
ATOM 637 N N . SER A 1 80 ? -8.447 3.296 9.008 1.00 86.88 80 SER A N 1
ATOM 638 C CA . SER A 1 80 ? -8.539 4.226 7.881 1.00 86.88 80 SER A CA 1
ATOM 639 C C . SER A 1 80 ? -7.175 4.364 7.207 1.00 86.88 80 SER A C 1
ATOM 641 O O . SER A 1 80 ? -6.168 4.571 7.885 1.00 86.88 80 SER A O 1
ATOM 643 N N . PHE A 1 81 ? -7.128 4.274 5.878 1.00 87.75 81 PHE A N 1
ATOM 644 C CA . PHE A 1 81 ? -5.890 4.402 5.110 1.00 87.75 81 PHE A CA 1
ATOM 645 C C . PHE A 1 81 ? -6.079 5.222 3.832 1.00 87.75 81 PHE A C 1
ATOM 647 O O . PHE A 1 81 ? -7.166 5.281 3.259 1.00 87.75 81 PHE A O 1
ATOM 654 N N . VAL A 1 82 ? -4.991 5.831 3.364 1.00 88.50 82 VAL A N 1
ATOM 655 C CA . VAL A 1 82 ? -4.907 6.526 2.075 1.00 88.50 82 VAL A CA 1
ATOM 656 C C . VAL A 1 82 ? -3.887 5.798 1.219 1.00 88.50 82 VAL A C 1
ATOM 658 O O . VAL A 1 82 ? -2.713 5.747 1.572 1.00 88.50 82 VAL A O 1
ATOM 661 N N . PHE A 1 83 ? -4.322 5.247 0.089 1.00 87.88 83 PHE A N 1
ATOM 662 C CA . PHE A 1 83 ? -3.445 4.559 -0.852 1.00 87.88 83 PHE A CA 1
ATOM 663 C C . PHE A 1 83 ? -3.078 5.479 -2.019 1.00 87.88 83 PHE A C 1
ATOM 665 O O . PHE A 1 83 ? -3.961 6.010 -2.691 1.00 87.88 83 PHE A O 1
ATOM 672 N N . ASN A 1 84 ? -1.779 5.662 -2.252 1.00 86.31 84 ASN A N 1
ATOM 673 C CA . ASN A 1 84 ? -1.238 6.441 -3.356 1.00 86.31 84 ASN A CA 1
ATOM 674 C C . ASN A 1 84 ? -0.330 5.565 -4.228 1.00 86.31 84 ASN A C 1
ATOM 676 O O . ASN A 1 84 ? 0.761 5.154 -3.820 1.00 86.31 84 ASN A O 1
ATOM 680 N N . ASP A 1 85 ? -0.798 5.295 -5.438 1.00 83.12 85 ASP A N 1
ATOM 681 C CA . ASP A 1 85 ? -0.055 4.570 -6.455 1.00 83.12 85 ASP A CA 1
ATOM 682 C C . ASP A 1 85 ? 0.738 5.573 -7.291 1.00 83.12 85 ASP A C 1
ATOM 684 O O . ASP A 1 85 ? 0.194 6.245 -8.164 1.00 83.12 85 ASP A O 1
ATOM 688 N N . VAL A 1 86 ? 2.032 5.719 -7.002 1.00 68.19 86 VAL A N 1
ATOM 689 C CA . VAL A 1 86 ? 2.914 6.566 -7.812 1.00 68.19 86 VAL A CA 1
ATOM 690 C C . VAL A 1 86 ? 3.446 5.724 -8.967 1.00 68.19 86 VAL A C 1
ATOM 692 O O . VAL A 1 86 ? 4.624 5.380 -9.047 1.00 68.19 86 VAL A O 1
ATOM 695 N N . THR A 1 87 ? 2.557 5.345 -9.881 1.00 57.97 87 THR A N 1
ATOM 696 C CA . THR A 1 87 ? 2.988 4.901 -11.203 1.00 57.97 87 THR A CA 1
ATOM 697 C C . THR A 1 87 ? 3.545 6.120 -11.917 1.00 57.97 87 THR A C 1
ATOM 699 O O . THR A 1 87 ? 2.792 7.020 -12.282 1.00 57.97 87 THR A O 1
ATOM 702 N N . TYR A 1 88 ? 4.867 6.174 -12.106 1.00 52.09 88 TYR A N 1
ATOM 703 C CA . TYR A 1 88 ? 5.416 7.013 -13.163 1.00 52.09 88 TYR A CA 1
ATOM 704 C C . TYR A 1 88 ? 4.804 6.503 -14.465 1.00 52.09 88 TYR A C 1
ATOM 706 O O . TYR A 1 88 ? 5.163 5.426 -14.946 1.00 52.09 88 TYR A O 1
ATOM 714 N N . ASP A 1 89 ? 3.826 7.251 -14.962 1.00 42.91 89 ASP A N 1
ATOM 715 C CA . ASP A 1 89 ? 3.332 7.147 -16.322 1.00 42.91 89 ASP A CA 1
ATOM 716 C C . ASP A 1 89 ? 4.555 7.372 -17.218 1.00 42.91 89 ASP A C 1
ATOM 718 O O . ASP A 1 89 ? 5.089 8.478 -17.326 1.00 42.91 89 ASP A O 1
ATOM 722 N N . ARG A 1 90 ? 5.131 6.273 -17.709 1.00 43.03 90 ARG A N 1
ATOM 723 C CA . ARG A 1 90 ? 6.075 6.335 -18.817 1.00 43.03 90 ARG A CA 1
ATOM 724 C C . ARG A 1 90 ? 5.214 6.558 -20.053 1.00 43.03 90 ARG A C 1
ATOM 726 O O . ARG A 1 90 ? 4.678 5.584 -20.578 1.00 43.03 90 ARG A O 1
ATOM 733 N N . ASP A 1 91 ? 5.067 7.827 -20.421 1.00 40.50 91 ASP A N 1
ATOM 734 C CA . ASP A 1 91 ? 4.789 8.248 -21.800 1.00 40.50 91 ASP A CA 1
ATOM 735 C C . ASP A 1 91 ? 5.786 7.577 -22.766 1.00 40.50 91 ASP A C 1
ATOM 737 O O . ASP A 1 91 ? 6.995 7.498 -22.415 1.00 40.50 91 ASP A O 1
#

Solvent-accessible surface area (backbone atoms only — not comparable to full-atom values): 5652 Å² total; per-residue (Å²): 135,88,83,89,78,86,81,79,78,75,78,74,82,80,84,70,77,78,66,84,69,73,51,43,31,34,38,44,45,71,44,97,89,58,24,37,28,36,28,39,36,46,96,96,48,74,40,77,35,82,52,86,45,28,48,68,23,67,49,67,68,58,26,52,52,38,48,52,51,52,53,52,48,37,54,72,73,68,48,56,64,45,83,44,78,57,72,80,80,78,124

Radius of gyration: 21.89 Å; Cα contacts (8 Å, |Δi|>4): 111; chains: 1; bounding box: 76×33×44 Å

Mean predicted aligned error: 11.96 Å

Foldseek 3Di:
DDDDDDPPPPPPDPPPDPVVQPAWEWEWDADPVQFIWIWIDDVVDTDTDPPPLRHRHNDPVSNVVVVVVVVVVCVVVVGGYDYYYPPPPPD

Secondary structure (DSSP, 8-state):
----------------------PEEEEEEEETTTEEEEEEEETTEEEE--STTTSSBS-HHHHHHHHHHHHHHHHHTT--EEEEE------

Nearest PDB structures (foldseek):
  5kk5-assembly1_A  TM=4.668E-01  e=1.728E+00  Acidaminococcus sp. BV3L6
  4eku-assembly1_A  TM=3.716E-01  e=1.516E+00  Homo sapiens
  6gsm-assembly1_m  TM=5.543E-01  e=7.784E+00  Saccharomyces cerevisiae S288C
  2if1-assembly1_A  TM=2.911E-01  e=2.397E+00  Homo sapiens

Sequence (91 aa):
MSFQKEVNRSYRSTEEIESAHEPLHLQVDWHPSGRYTLKEGKPGRWSDCREAGLFANDDKGEFYRAVAKRLAGLANEGVSFVFNDVTYDRD

pLDDT: mean 75.14, std 15.93, range [39.41, 90.75]